Protein AF-A0A133UY51-F1 (afdb_monomer_lite)

Organism: NCBI:txid1698271

Radius of gyration: 16.52 Å; chains: 1; bounding box: 30×21×53 Å

pLDDT: mean 89.0, std 8.2, range [62.28, 96.12]

Sequence (79 aa):
MEERFLRLRKMIPYLGLIIQLILIFLGLFWINRDTREKGIDRKYYWIWSILLIAALLILGIIGIILTVLGYYLWSRHMY

Secondary structure (DSSP, 8-state):
-HHHHHHHHHHHHHHHHHHHHHHHHHHHHHHHHHHHHTT--HHHHHHHHHHHHHHHHHHHHHHHHHHHHHHHHHHHH--

Foldseek 3Di:
DVVVVVVVVVCVVVVLVVVQVVLLVVLLVVLVVLCVVLVNDVVVSVVLNVQCVVLCVPPNPVRNVVSSVVCVVVSVVVD

Structure (mmCIF, N/CA/C/O backbone):
data_AF-A0A133UY51-F1
#
_entry.id   AF-A0A133UY51-F1
#
loop_
_atom_site.group_PDB
_atom_site.id
_atom_site.type_symbol
_atom_site.label_atom_id
_atom_site.label_alt_id
_atom_site.label_comp_id
_atom_site.label_asym_id
_atom_site.label_entity_id
_atom_site.label_seq_id
_atom_site.pdbx_PDB_ins_code
_atom_site.Cartn_x
_atom_site.Cartn_y
_atom_site.Cartn_z
_atom_site.occupancy
_atom_site.B_iso_or_equiv
_atom_site.auth_seq_id
_atom_site.auth_comp_id
_atom_site.auth_asym_id
_atom_site.auth_atom_id
_atom_site.pdbx_PDB_model_num
ATOM 1 N N . MET A 1 1 ? 15.364 -14.090 -35.382 1.00 62.28 1 MET A N 1
ATOM 2 C CA . MET A 1 1 ? 15.530 -14.449 -33.951 1.00 62.28 1 MET A CA 1
ATOM 3 C C . MET A 1 1 ? 15.546 -13.197 -33.061 1.00 62.28 1 MET A C 1
ATOM 5 O O . MET A 1 1 ? 14.895 -13.204 -32.024 1.00 62.28 1 MET A O 1
ATOM 9 N N . GLU A 1 2 ? 16.167 -12.095 -33.504 1.00 69.31 2 GLU A N 1
ATOM 10 C CA . GLU A 1 2 ? 16.218 -10.801 -32.788 1.00 69.31 2 GLU A CA 1
ATOM 11 C C . GLU A 1 2 ? 14.859 -10.128 -32.537 1.00 69.31 2 GLU A C 1
ATOM 13 O O . GLU A 1 2 ? 14.626 -9.608 -31.447 1.00 69.31 2 GLU A O 1
ATOM 18 N N . GLU A 1 3 ? 13.909 -10.189 -33.478 1.00 76.12 3 GLU A N 1
ATOM 19 C CA . GLU A 1 3 ? 12.594 -9.557 -33.277 1.00 76.12 3 GLU A CA 1
ATOM 20 C C . GLU A 1 3 ? 11.789 -10.141 -32.105 1.00 76.12 3 GLU A C 1
ATOM 22 O O . GLU A 1 3 ? 11.010 -9.428 -31.467 1.00 76.12 3 GLU A O 1
ATOM 27 N N . ARG A 1 4 ? 11.953 -11.439 -31.807 1.00 72.81 4 ARG A N 1
ATOM 28 C CA . ARG A 1 4 ? 11.310 -12.063 -30.637 1.00 72.81 4 ARG A CA 1
ATOM 29 C C . ARG A 1 4 ? 11.931 -11.549 -29.340 1.00 72.81 4 ARG A C 1
ATOM 31 O O . ARG A 1 4 ? 11.202 -11.272 -28.393 1.00 72.81 4 ARG A O 1
ATOM 38 N N . PHE A 1 5 ? 13.248 -11.353 -29.319 1.00 76.00 5 PHE A N 1
ATOM 39 C CA . PHE A 1 5 ? 13.964 -10.791 -28.173 1.00 76.00 5 PHE A CA 1
ATOM 40 C C . PHE A 1 5 ? 13.570 -9.333 -27.901 1.00 76.00 5 PHE A C 1
ATOM 42 O O . PHE A 1 5 ? 13.309 -8.965 -26.757 1.00 76.00 5 PHE A O 1
ATOM 49 N N . LEU A 1 6 ? 13.436 -8.517 -28.950 1.00 73.50 6 LEU A N 1
ATOM 50 C CA . LEU A 1 6 ? 12.967 -7.129 -28.851 1.00 73.50 6 LEU A CA 1
ATOM 51 C C . LEU A 1 6 ? 11.531 -7.021 -28.316 1.00 73.50 6 LEU A C 1
ATOM 53 O O . LEU A 1 6 ? 11.247 -6.138 -27.505 1.00 73.50 6 LEU A O 1
ATOM 57 N N . ARG A 1 7 ? 10.632 -7.930 -28.719 1.00 75.50 7 ARG A N 1
ATOM 58 C CA . ARG A 1 7 ? 9.261 -7.990 -28.183 1.00 75.50 7 ARG A CA 1
ATOM 59 C C . ARG A 1 7 ? 9.238 -8.390 -26.707 1.00 75.50 7 ARG A C 1
ATOM 61 O O . ARG A 1 7 ? 8.592 -7.710 -25.915 1.00 75.50 7 ARG A O 1
ATOM 68 N N . LEU A 1 8 ? 9.995 -9.418 -26.320 1.00 73.00 8 LEU A N 1
ATOM 69 C CA . LEU A 1 8 ? 10.099 -9.851 -24.921 1.00 73.00 8 LEU A CA 1
ATOM 70 C C . LEU A 1 8 ? 10.676 -8.751 -24.022 1.00 73.00 8 LEU A C 1
ATOM 72 O O . LEU A 1 8 ? 10.130 -8.484 -22.954 1.00 73.00 8 LEU A O 1
ATOM 76 N N . ARG A 1 9 ? 11.712 -8.038 -24.484 1.00 73.81 9 ARG A N 1
ATOM 77 C CA . ARG A 1 9 ? 12.306 -6.910 -23.749 1.00 73.81 9 ARG A CA 1
ATOM 78 C C . ARG A 1 9 ? 11.301 -5.790 -23.479 1.00 73.81 9 ARG A C 1
ATOM 80 O O . ARG A 1 9 ? 11.335 -5.193 -22.408 1.00 73.81 9 ARG A O 1
ATOM 87 N N . LYS A 1 10 ? 10.396 -5.525 -24.427 1.00 74.69 10 LYS A N 1
ATOM 88 C CA . LYS A 1 10 ? 9.315 -4.549 -24.245 1.00 74.69 10 LYS A CA 1
ATOM 89 C C . LYS A 1 10 ? 8.232 -5.044 -23.286 1.00 74.69 10 LYS A C 1
ATOM 91 O O . LYS A 1 10 ? 7.657 -4.216 -22.603 1.00 74.69 10 LYS A O 1
ATOM 96 N N . MET A 1 11 ? 7.967 -6.349 -23.192 1.00 76.94 11 MET A N 1
ATOM 97 C CA . MET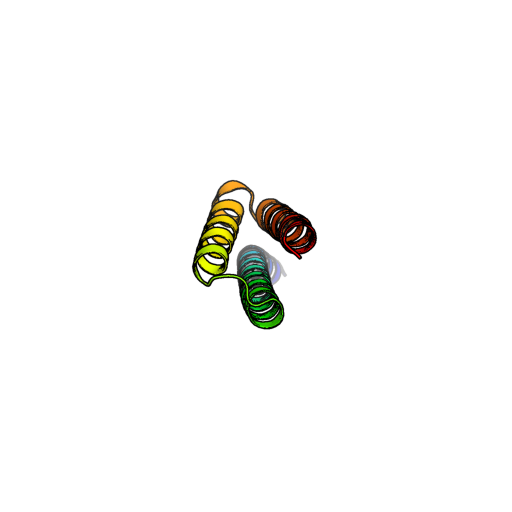 A 1 11 ? 6.922 -6.910 -22.314 1.00 76.94 11 MET A CA 1
ATOM 98 C C . MET A 1 11 ? 7.294 -6.924 -20.820 1.00 76.94 11 MET A C 1
ATOM 100 O O . MET A 1 11 ? 6.422 -6.759 -19.969 1.00 76.94 11 MET A O 1
ATOM 104 N N . ILE A 1 12 ? 8.581 -7.080 -20.496 1.00 78.62 12 ILE A N 1
ATOM 105 C CA . ILE A 1 12 ? 9.110 -7.133 -19.118 1.00 78.62 12 ILE A CA 1
ATOM 106 C C . ILE A 1 12 ? 8.663 -5.959 -18.214 1.00 78.62 12 ILE A C 1
ATOM 108 O O . ILE A 1 12 ? 8.198 -6.232 -17.106 1.00 78.62 12 ILE A O 1
ATOM 112 N N . PRO A 1 13 ? 8.740 -4.675 -18.622 1.00 78.38 13 PRO A N 1
ATOM 113 C CA . PRO A 1 13 ? 8.290 -3.570 -17.769 1.00 78.38 13 PRO A CA 1
ATOM 114 C C . PRO A 1 13 ? 6.787 -3.619 -17.454 1.00 78.38 13 PRO A C 1
ATOM 116 O O . PRO A 1 13 ? 6.385 -3.274 -16.343 1.00 78.38 13 PRO A O 1
ATOM 119 N N . TYR A 1 14 ? 5.953 -4.101 -18.381 1.00 85.06 14 TYR A N 1
ATOM 120 C CA . TYR A 1 14 ? 4.511 -4.233 -18.146 1.00 85.06 14 TYR A CA 1
ATOM 121 C C . TYR A 1 14 ? 4.194 -5.336 -17.134 1.00 85.06 14 TYR A C 1
ATOM 123 O O . TYR A 1 14 ? 3.306 -5.163 -16.305 1.00 85.06 14 TYR A O 1
ATOM 131 N N . LEU A 1 15 ? 4.952 -6.439 -17.147 1.00 86.19 15 LEU A N 1
ATOM 132 C CA . LEU A 1 15 ? 4.829 -7.490 -16.132 1.00 86.19 15 LEU A CA 1
ATOM 133 C C . LEU A 1 15 ? 5.122 -6.951 -14.727 1.00 86.19 15 LEU A C 1
ATOM 135 O O . LEU A 1 15 ? 4.381 -7.252 -13.794 1.00 86.19 15 LEU A O 1
ATOM 139 N N . GLY A 1 16 ? 6.148 -6.106 -14.582 1.00 85.81 16 GLY A N 1
ATOM 140 C CA . GLY A 1 16 ? 6.463 -5.454 -13.308 1.00 85.81 16 GLY A CA 1
ATOM 141 C C . GLY A 1 16 ? 5.313 -4.591 -12.780 1.00 85.81 16 GLY A C 1
ATOM 142 O O . GLY A 1 16 ? 4.951 -4.696 -11.609 1.00 85.81 16 GLY A O 1
ATOM 143 N N . LEU A 1 17 ? 4.688 -3.795 -13.653 1.00 86.06 17 LEU A N 1
ATOM 144 C CA . LEU A 1 17 ? 3.530 -2.966 -13.297 1.00 86.06 17 LEU A CA 1
ATOM 145 C C . LEU A 1 17 ? 2.309 -3.805 -12.902 1.00 86.06 17 LEU A C 1
ATOM 147 O O . LEU A 1 17 ? 1.642 -3.494 -11.918 1.00 86.06 17 LEU A O 1
ATOM 151 N N . ILE A 1 18 ? 2.036 -4.894 -13.627 1.00 90.81 18 ILE A N 1
ATOM 152 C CA . ILE A 1 18 ? 0.933 -5.810 -13.301 1.00 90.81 18 ILE A CA 1
ATOM 153 C C . ILE A 1 18 ? 1.140 -6.417 -11.910 1.00 90.81 18 ILE A C 1
ATOM 155 O O . ILE A 1 18 ? 0.211 -6.430 -11.104 1.00 90.81 18 ILE A O 1
ATOM 159 N N . ILE A 1 19 ? 2.359 -6.864 -11.593 1.00 90.38 19 ILE A N 1
ATOM 160 C CA . ILE A 1 19 ? 2.684 -7.417 -10.272 1.00 90.38 19 ILE A CA 1
ATOM 161 C C . ILE A 1 19 ? 2.462 -6.368 -9.176 1.00 90.38 19 ILE A C 1
ATOM 163 O O . ILE A 1 19 ? 1.847 -6.672 -8.157 1.00 90.38 19 ILE A O 1
ATOM 167 N N . GLN A 1 20 ? 2.902 -5.126 -9.387 1.00 88.00 20 GLN A N 1
ATOM 168 C CA . GLN A 1 20 ? 2.695 -4.040 -8.422 1.00 88.00 20 GLN A CA 1
ATOM 169 C C . GLN A 1 20 ? 1.209 -3.753 -8.179 1.00 88.00 20 GLN A C 1
ATOM 171 O O . GLN A 1 20 ? 0.795 -3.611 -7.028 1.00 88.00 20 GLN A O 1
ATOM 176 N N . LEU A 1 21 ? 0.397 -3.721 -9.238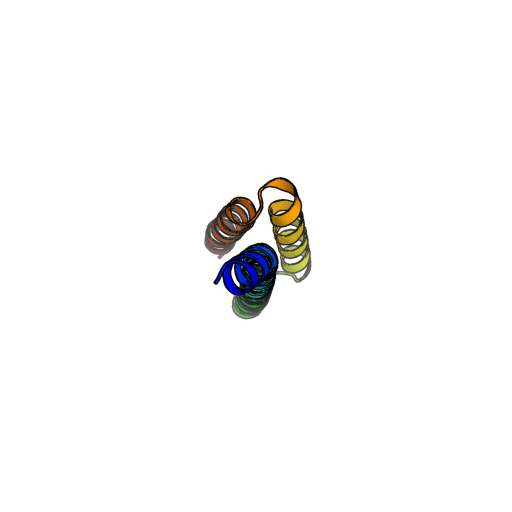 1.00 89.88 21 LEU A N 1
ATOM 177 C CA . LEU A 1 21 ? -1.050 -3.522 -9.129 1.00 89.88 21 LEU A CA 1
ATOM 178 C C . LEU A 1 21 ? -1.728 -4.659 -8.358 1.00 89.88 21 LEU A C 1
ATOM 180 O O . LEU A 1 21 ? -2.555 -4.395 -7.486 1.00 89.88 21 LEU A O 1
ATOM 184 N N . ILE A 1 22 ? -1.349 -5.910 -8.632 1.00 93.62 22 ILE A N 1
ATOM 185 C CA . ILE A 1 22 ? -1.869 -7.081 -7.912 1.00 93.62 22 ILE A CA 1
ATOM 186 C C . ILE A 1 22 ? -1.505 -7.002 -6.425 1.00 93.62 22 ILE A C 1
ATOM 188 O O . ILE A 1 22 ? -2.361 -7.234 -5.573 1.00 93.62 22 ILE A O 1
ATOM 192 N N . LEU A 1 23 ? -0.261 -6.639 -6.100 1.00 91.81 23 LEU A N 1
ATOM 193 C CA . LEU A 1 23 ? 0.192 -6.507 -4.714 1.00 91.81 23 LEU A CA 1
ATOM 194 C C . LEU A 1 23 ? -0.533 -5.385 -3.966 1.00 91.81 23 LEU A C 1
ATOM 196 O O . LEU A 1 23 ? -0.925 -5.587 -2.817 1.00 91.81 23 LEU A O 1
ATOM 200 N N . ILE A 1 24 ? -0.769 -4.236 -4.610 1.00 92.62 24 ILE A N 1
ATOM 201 C CA . ILE A 1 24 ? -1.603 -3.176 -4.027 1.00 92.62 24 ILE A CA 1
ATOM 202 C C . ILE A 1 24 ? -3.009 -3.692 -3.768 1.00 92.62 24 ILE A C 1
ATOM 204 O O . ILE A 1 24 ? -3.533 -3.503 -2.673 1.00 92.62 24 ILE A O 1
ATOM 208 N N . PHE A 1 25 ? -3.620 -4.344 -4.754 1.00 93.94 25 PHE A N 1
ATOM 209 C CA . PHE A 1 25 ? -4.988 -4.823 -4.623 1.00 93.94 25 PHE A CA 1
ATOM 210 C C . PHE A 1 25 ? -5.121 -5.823 -3.470 1.00 93.94 25 PHE A C 1
ATOM 212 O O . PHE A 1 25 ? -6.024 -5.693 -2.645 1.00 93.94 25 PHE A O 1
ATOM 219 N N . LEU A 1 26 ? -4.181 -6.768 -3.362 1.00 95.06 26 LEU A N 1
ATOM 220 C CA . LEU A 1 26 ? -4.107 -7.715 -2.250 1.00 95.06 26 LEU A CA 1
ATOM 221 C C . LEU A 1 26 ? -3.907 -7.006 -0.907 1.00 95.06 26 LEU A C 1
ATOM 223 O O . LEU A 1 26 ? -4.603 -7.332 0.053 1.00 95.06 26 LEU A O 1
ATOM 227 N N . GLY A 1 27 ? -3.007 -6.021 -0.842 1.00 93.19 27 GLY A N 1
ATOM 228 C CA . GLY A 1 27 ? -2.763 -5.235 0.367 1.00 93.19 27 GLY A CA 1
ATOM 229 C C . GLY A 1 27 ? -4.011 -4.482 0.832 1.00 93.19 27 GLY A C 1
ATOM 230 O O . GLY A 1 27 ? -4.415 -4.615 1.984 1.00 93.19 27 GLY A O 1
ATOM 231 N N . LEU A 1 28 ? -4.677 -3.757 -0.070 1.00 94.81 28 LEU A N 1
ATOM 232 C CA . LEU A 1 28 ? -5.919 -3.035 0.225 1.00 94.81 28 LEU A CA 1
ATOM 233 C C . LEU A 1 28 ? -7.046 -3.983 0.642 1.00 94.81 28 LEU A C 1
ATOM 235 O O . LEU A 1 28 ? -7.750 -3.715 1.616 1.00 94.81 28 LEU A O 1
ATOM 239 N N . PHE A 1 29 ? -7.210 -5.099 -0.072 1.00 95.69 29 PHE A N 1
ATOM 240 C CA . PHE A 1 29 ? -8.216 -6.106 0.251 1.00 95.69 29 PHE A CA 1
ATOM 241 C C . PHE A 1 29 ? -7.995 -6.688 1.649 1.00 95.69 29 PHE A C 1
ATOM 243 O O . PHE A 1 29 ? -8.943 -6.802 2.427 1.00 95.69 29 PHE A O 1
ATOM 250 N N . TRP A 1 30 ? -6.747 -7.014 1.986 1.00 94.56 30 TRP A N 1
ATOM 251 C CA . TRP A 1 30 ? -6.394 -7.562 3.287 1.00 94.56 30 TRP A CA 1
ATOM 252 C C . TRP A 1 30 ? -6.605 -6.551 4.421 1.00 94.56 30 TRP A C 1
ATOM 254 O O . TRP A 1 30 ? -7.259 -6.893 5.402 1.00 94.56 30 TRP A O 1
ATOM 264 N N . ILE A 1 31 ? -6.176 -5.292 4.259 1.00 93.38 31 ILE A N 1
ATOM 265 C CA . ILE A 1 31 ? -6.429 -4.214 5.237 1.00 93.38 31 ILE A CA 1
ATOM 266 C C . ILE A 1 31 ? -7.939 -4.000 5.421 1.00 93.38 31 ILE A C 1
ATOM 268 O O . ILE A 1 31 ? -8.426 -3.876 6.544 1.00 93.38 31 ILE A O 1
ATOM 272 N N . ASN A 1 32 ? -8.718 -3.977 4.335 1.00 94.56 32 ASN A N 1
ATOM 273 C CA . ASN A 1 32 ? -10.174 -3.840 4.419 1.00 94.56 32 ASN A CA 1
ATOM 274 C C . ASN A 1 32 ? -10.813 -5.011 5.176 1.00 94.56 32 ASN A C 1
ATOM 276 O O . ASN A 1 32 ? -11.725 -4.818 5.975 1.00 94.56 32 ASN A O 1
ATOM 280 N N . ARG A 1 33 ? -10.347 -6.236 4.928 1.00 94.56 33 ARG A N 1
ATOM 281 C CA . ARG A 1 33 ? -10.836 -7.421 5.628 1.00 94.56 33 ARG A CA 1
ATOM 282 C C . ARG A 1 33 ? -10.489 -7.370 7.119 1.00 94.56 33 ARG A C 1
ATOM 284 O O . ARG A 1 33 ? -11.394 -7.502 7.934 1.00 94.56 33 ARG A O 1
ATOM 291 N N . ASP A 1 34 ? -9.225 -7.129 7.459 1.00 93.31 34 ASP A N 1
ATOM 292 C CA . ASP A 1 34 ? -8.734 -7.104 8.844 1.00 93.31 34 ASP A CA 1
ATOM 293 C C . ASP A 1 34 ? -9.396 -5.983 9.661 1.00 93.31 34 ASP A C 1
ATOM 295 O O . ASP A 1 34 ? -9.883 -6.222 10.765 1.00 93.31 34 ASP A O 1
ATOM 299 N N . THR A 1 35 ? -9.541 -4.782 9.085 1.00 92.62 35 THR A N 1
ATOM 300 C CA . THR A 1 35 ? -10.270 -3.686 9.748 1.00 92.62 35 THR A CA 1
ATOM 301 C C . THR A 1 35 ? -11.735 -4.022 10.019 1.00 92.62 35 THR A C 1
ATOM 303 O O . THR A 1 35 ? -12.239 -3.685 11.090 1.00 92.62 35 THR A O 1
ATOM 306 N N . ARG A 1 36 ? -12.421 -4.712 9.097 1.00 91.88 36 ARG A N 1
ATOM 307 C CA . ARG A 1 36 ? -13.814 -5.144 9.299 1.00 91.88 36 ARG A CA 1
ATOM 308 C C . ARG A 1 36 ? -13.934 -6.256 10.337 1.00 91.88 36 ARG A C 1
ATOM 310 O O . ARG A 1 36 ? -14.860 -6.207 11.137 1.00 91.88 36 ARG A O 1
ATOM 317 N N . GLU A 1 37 ? -13.022 -7.226 10.335 1.00 92.44 37 GLU A N 1
ATOM 318 C CA . GLU A 1 37 ? -13.017 -8.336 11.299 1.00 92.44 37 GLU A CA 1
ATOM 319 C C . GLU A 1 37 ? -12.729 -7.850 12.729 1.00 92.44 37 GLU A C 1
ATOM 321 O O . GLU A 1 37 ? -13.369 -8.312 13.669 1.00 92.44 37 GLU A O 1
ATOM 326 N N . LYS A 1 38 ? -11.828 -6.874 12.900 1.00 90.12 38 LYS A N 1
ATOM 327 C CA . LYS A 1 38 ? -11.451 -6.324 14.216 1.00 90.12 38 LYS A CA 1
ATOM 328 C C . LYS A 1 38 ? -12.308 -5.145 14.686 1.00 90.12 38 LYS A C 1
ATOM 330 O O . LYS A 1 38 ? -12.080 -4.629 15.776 1.00 90.12 38 LYS A O 1
ATOM 335 N N . GLY A 1 39 ? -13.261 -4.680 13.875 1.00 90.25 39 GLY A N 1
ATOM 336 C CA . GLY A 1 39 ? -14.069 -3.498 14.195 1.00 90.25 39 GLY A CA 1
ATOM 337 C C . GLY A 1 39 ? -13.261 -2.194 14.267 1.00 90.25 39 GLY A C 1
ATOM 338 O O . GLY A 1 39 ? -13.643 -1.272 14.982 1.00 90.25 39 GLY A O 1
ATOM 339 N N . ILE A 1 40 ? -12.137 -2.110 13.548 1.00 89.31 40 ILE A N 1
ATOM 340 C CA . ILE A 1 40 ? -11.295 -0.908 13.494 1.00 89.31 40 ILE A CA 1
ATOM 341 C C . ILE A 1 40 ? -12.028 0.188 12.709 1.00 89.31 40 ILE A C 1
ATOM 343 O O . ILE A 1 40 ? -12.578 -0.063 11.634 1.00 89.31 40 ILE A O 1
ATOM 347 N N . ASP A 1 41 ? -11.976 1.429 13.205 1.00 90.69 41 ASP A N 1
ATOM 348 C CA . ASP A 1 41 ? -12.574 2.579 12.524 1.00 90.69 41 ASP A CA 1
ATOM 349 C C . ASP A 1 41 ? -12.116 2.691 11.063 1.00 90.69 41 ASP A C 1
ATOM 351 O O . ASP A 1 41 ? -10.922 2.654 10.739 1.00 90.69 41 ASP A O 1
ATOM 355 N N . ARG A 1 42 ? -13.070 2.993 10.176 1.00 90.00 42 ARG A N 1
ATOM 356 C CA . ARG A 1 42 ? -12.832 3.168 8.734 1.00 90.00 42 ARG A CA 1
ATOM 357 C C . ARG A 1 42 ? -11.780 4.239 8.409 1.00 90.00 42 ARG A C 1
ATOM 359 O O . ARG A 1 42 ? -11.169 4.190 7.344 1.00 90.00 42 ARG A O 1
ATOM 366 N N . LYS A 1 43 ? -11.530 5.189 9.317 1.00 92.25 43 LYS A N 1
ATOM 367 C CA . LYS A 1 43 ? -10.460 6.193 9.181 1.00 92.25 43 LYS A CA 1
ATOM 368 C C . LYS A 1 43 ? -9.075 5.545 9.065 1.00 92.25 43 LYS A C 1
ATOM 370 O O . LYS A 1 43 ? -8.276 5.969 8.236 1.00 92.25 43 LYS A O 1
ATOM 375 N N . TYR A 1 44 ? -8.811 4.478 9.823 1.00 91.31 44 TYR A N 1
ATOM 376 C CA . TYR A 1 44 ? -7.520 3.794 9.791 1.00 91.31 44 TYR A CA 1
ATOM 377 C C . TYR A 1 44 ? -7.337 2.993 8.504 1.00 91.31 44 TYR A C 1
ATOM 379 O O . TYR A 1 44 ? -6.241 2.994 7.955 1.00 91.31 44 TYR A O 1
ATOM 387 N N . TYR A 1 45 ? -8.408 2.399 7.965 1.00 92.75 45 TYR A N 1
ATOM 388 C CA . TYR A 1 45 ? -8.374 1.797 6.629 1.00 92.75 45 TYR A CA 1
ATOM 389 C C . TYR A 1 45 ? -7.881 2.805 5.579 1.00 92.75 45 TYR A C 1
ATOM 391 O O . TYR A 1 45 ? -6.978 2.495 4.802 1.00 92.75 45 TYR A O 1
ATOM 399 N N . TRP A 1 46 ? -8.424 4.027 5.581 1.00 94.81 46 TRP A N 1
ATOM 400 C CA . TRP A 1 46 ? -8.020 5.065 4.631 1.00 94.81 46 TRP A CA 1
ATOM 401 C C . TRP A 1 46 ? -6.577 5.525 4.833 1.00 94.81 46 TRP A C 1
ATOM 403 O O . TRP A 1 46 ? -5.845 5.628 3.852 1.00 94.81 46 TRP A O 1
ATOM 413 N N . ILE A 1 47 ? -6.146 5.740 6.080 1.00 95.81 47 ILE A N 1
ATOM 414 C CA . ILE A 1 47 ? -4.759 6.121 6.394 1.00 95.81 47 ILE A CA 1
ATOM 415 C C . ILE A 1 47 ? -3.782 5.075 5.847 1.00 95.81 47 ILE A C 1
ATOM 417 O O . ILE A 1 47 ? -2.857 5.416 5.111 1.00 95.81 47 ILE A O 1
ATOM 421 N N . TRP A 1 48 ? -4.016 3.795 6.144 1.00 95.81 48 TRP A N 1
ATOM 422 C CA . TRP A 1 48 ? -3.142 2.714 5.691 1.00 95.81 48 TRP A CA 1
ATOM 423 C C . TRP A 1 48 ? -3.209 2.480 4.180 1.00 95.81 48 TRP A C 1
ATOM 425 O O . TRP A 1 48 ? -2.189 2.175 3.569 1.00 95.81 48 TRP A O 1
ATOM 435 N N . SER A 1 49 ? -4.366 2.705 3.554 1.00 94.50 49 SER A N 1
ATOM 436 C CA . SER A 1 49 ? -4.509 2.654 2.093 1.00 94.50 49 SER A CA 1
ATOM 437 C C . SER A 1 49 ? -3.701 3.753 1.397 1.00 94.50 49 SER A C 1
ATOM 439 O O . SER A 1 49 ? -3.017 3.487 0.410 1.00 94.50 49 SER A O 1
ATOM 441 N N . ILE A 1 50 ? -3.740 4.982 1.923 1.00 95.81 50 ILE A N 1
ATOM 442 C CA . ILE A 1 50 ? -2.957 6.109 1.397 1.00 95.81 50 ILE A CA 1
ATOM 443 C C . ILE A 1 50 ? -1.461 5.845 1.582 1.00 95.81 50 ILE A C 1
ATOM 445 O O . ILE A 1 50 ? -0.693 6.032 0.639 1.00 95.81 50 ILE A O 1
ATOM 449 N N . LEU A 1 51 ? -1.051 5.358 2.759 1.00 95.94 51 LEU A N 1
ATOM 450 C CA . LEU A 1 51 ? 0.338 4.972 3.020 1.00 95.94 51 LEU A CA 1
ATOM 451 C C . LEU A 1 51 ? 0.818 3.888 2.053 1.00 95.94 51 LEU A C 1
ATOM 453 O O . LEU A 1 51 ? 1.924 3.996 1.536 1.00 95.94 51 LEU A O 1
ATOM 457 N N . LEU A 1 52 ? -0.015 2.887 1.753 1.00 94.88 52 LEU A N 1
ATOM 458 C CA . LEU A 1 52 ? 0.331 1.805 0.829 1.00 94.88 52 LEU A CA 1
ATOM 459 C C . LEU A 1 52 ? 0.603 2.332 -0.586 1.00 94.88 52 LEU A C 1
ATOM 461 O O . LEU A 1 52 ? 1.590 1.948 -1.215 1.00 94.88 52 LEU A O 1
ATOM 465 N N . ILE A 1 53 ? -0.247 3.241 -1.071 1.00 93.81 53 ILE A N 1
ATOM 466 C CA . ILE A 1 53 ? -0.083 3.877 -2.384 1.00 93.81 53 ILE A CA 1
ATOM 467 C C . ILE A 1 53 ? 1.165 4.770 -2.391 1.00 93.81 53 ILE A C 1
ATOM 469 O O . ILE A 1 53 ? 1.979 4.676 -3.308 1.00 93.81 53 ILE A O 1
ATOM 473 N N . ALA A 1 54 ? 1.355 5.598 -1.361 1.00 94.81 54 ALA A N 1
ATOM 474 C CA . ALA A 1 54 ? 2.522 6.472 -1.248 1.00 94.81 54 ALA A CA 1
ATOM 475 C C . ALA A 1 54 ? 3.835 5.670 -1.194 1.00 94.81 54 ALA A C 1
ATOM 477 O O . A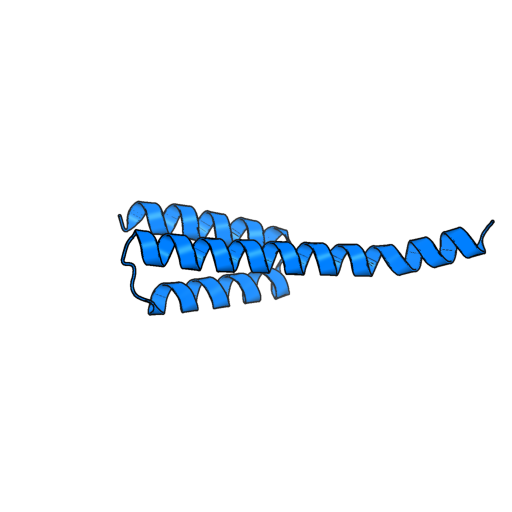LA A 1 54 ? 4.807 6.014 -1.867 1.00 94.81 54 ALA A O 1
ATOM 478 N N . ALA A 1 55 ? 3.854 4.562 -0.451 1.00 94.75 55 ALA A N 1
ATOM 479 C CA . ALA A 1 55 ? 5.015 3.694 -0.342 1.00 94.75 55 ALA A CA 1
ATOM 480 C C . ALA A 1 55 ? 5.359 3.008 -1.670 1.00 94.75 55 ALA A C 1
ATOM 482 O O . ALA A 1 55 ? 6.543 2.895 -1.990 1.00 94.75 55 ALA A O 1
ATOM 483 N N . LEU A 1 56 ? 4.359 2.613 -2.475 1.00 92.69 56 LEU A N 1
ATOM 484 C CA . LEU A 1 56 ? 4.616 2.134 -3.836 1.00 92.69 56 LEU A CA 1
ATOM 485 C C . LEU A 1 56 ? 5.297 3.221 -4.681 1.00 92.69 56 LEU A C 1
ATOM 487 O O . LEU A 1 56 ? 6.273 2.927 -5.365 1.00 92.69 56 LEU A O 1
ATOM 491 N N . LEU A 1 57 ? 4.799 4.460 -4.647 1.00 91.50 57 LEU A N 1
ATOM 492 C CA . LEU A 1 57 ? 5.321 5.540 -5.492 1.00 91.50 57 LEU A CA 1
ATOM 493 C C . LEU A 1 57 ? 6.770 5.921 -5.150 1.00 91.50 57 LEU A C 1
ATOM 495 O O . LEU A 1 57 ? 7.525 6.283 -6.048 1.00 91.50 57 LEU A O 1
ATOM 499 N N . ILE A 1 58 ? 7.161 5.831 -3.874 1.00 94.12 58 ILE A N 1
ATOM 500 C CA . ILE A 1 58 ? 8.498 6.234 -3.406 1.00 94.12 58 ILE A CA 1
ATOM 501 C C . ILE A 1 58 ? 9.492 5.065 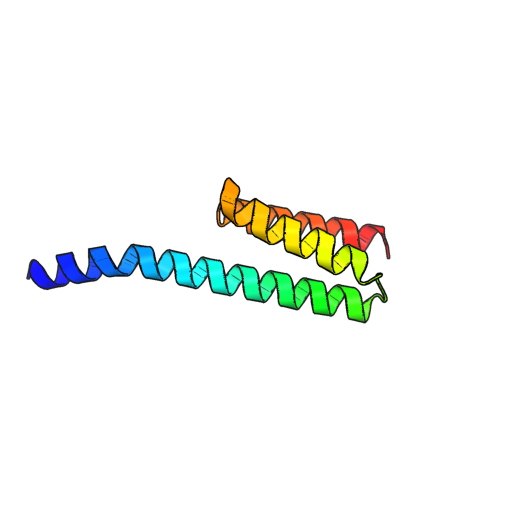-3.444 1.00 94.12 58 ILE A C 1
ATOM 503 O O . ILE A 1 58 ? 10.631 5.233 -3.873 1.00 94.12 58 ILE A O 1
ATOM 507 N N . LEU A 1 59 ? 9.082 3.882 -2.974 1.00 92.88 59 LEU A N 1
ATOM 508 C CA . LEU A 1 59 ? 9.972 2.742 -2.703 1.00 92.88 59 LEU A CA 1
ATOM 509 C C . LEU A 1 59 ? 9.632 1.491 -3.532 1.00 92.88 59 LEU A C 1
ATOM 511 O O . LEU A 1 59 ? 10.267 0.445 -3.374 1.00 92.88 59 LEU A O 1
ATOM 515 N N . GLY A 1 60 ? 8.622 1.555 -4.401 1.00 90.62 60 GLY A N 1
ATOM 516 C CA . GLY A 1 60 ? 8.184 0.424 -5.212 1.00 90.62 60 GLY A CA 1
ATOM 517 C C . GLY A 1 60 ? 7.673 -0.744 -4.366 1.00 90.62 60 GLY A C 1
ATOM 518 O O . GLY A 1 60 ? 6.987 -0.575 -3.358 1.00 90.62 60 GLY A O 1
ATOM 519 N N . ILE A 1 61 ? 8.028 -1.964 -4.777 1.00 89.50 61 ILE A N 1
ATOM 520 C CA . ILE A 1 61 ? 7.599 -3.205 -4.110 1.00 89.50 61 ILE A CA 1
ATOM 521 C C . ILE A 1 61 ? 8.073 -3.255 -2.650 1.00 89.50 61 ILE A C 1
ATOM 523 O O . ILE A 1 61 ? 7.336 -3.720 -1.783 1.00 89.50 61 ILE A O 1
ATOM 527 N N . ILE A 1 62 ? 9.270 -2.737 -2.360 1.00 92.69 62 ILE A N 1
ATOM 528 C CA . ILE A 1 62 ? 9.817 -2.706 -0.996 1.00 92.69 62 ILE A CA 1
ATOM 529 C C . ILE A 1 62 ? 8.919 -1.858 -0.086 1.00 92.69 62 ILE A C 1
ATOM 531 O O . ILE A 1 62 ? 8.624 -2.262 1.038 1.00 92.69 62 ILE A O 1
ATOM 535 N N . GLY A 1 63 ? 8.413 -0.729 -0.589 1.00 9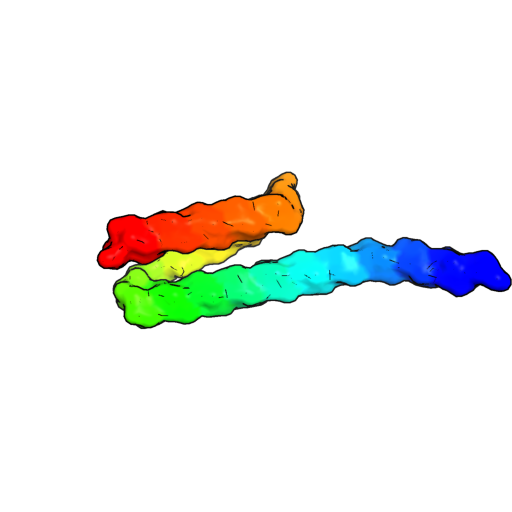4.31 63 GLY A N 1
ATOM 536 C CA . GLY A 1 63 ? 7.475 0.122 0.142 1.00 94.31 63 GLY A CA 1
ATOM 537 C C . GLY A 1 63 ? 6.168 -0.583 0.492 1.00 94.31 63 GLY A C 1
ATOM 538 O O . GLY A 1 63 ? 5.689 -0.465 1.622 1.00 94.31 63 GLY A O 1
ATOM 539 N N . ILE A 1 64 ? 5.618 -1.364 -0.444 1.00 92.00 64 ILE A N 1
ATOM 540 C CA . ILE A 1 64 ? 4.416 -2.175 -0.200 1.00 92.00 64 ILE A CA 1
ATOM 541 C C . ILE A 1 64 ? 4.667 -3.157 0.946 1.00 92.00 64 ILE A C 1
ATOM 543 O O . ILE A 1 64 ? 3.882 -3.201 1.891 1.00 92.00 64 ILE A O 1
ATOM 547 N N . ILE A 1 65 ? 5.773 -3.907 0.894 1.00 93.31 65 ILE A N 1
ATOM 548 C CA . ILE A 1 65 ? 6.116 -4.908 1.914 1.00 93.31 65 ILE A CA 1
ATOM 549 C C . ILE A 1 65 ? 6.232 -4.252 3.294 1.00 93.31 65 ILE A C 1
ATOM 551 O O . ILE A 1 65 ? 5.606 -4.716 4.248 1.00 93.31 65 ILE A O 1
ATOM 555 N N . LEU A 1 66 ? 6.980 -3.150 3.398 1.00 95.56 66 LEU A N 1
ATOM 556 C CA . LEU A 1 66 ? 7.155 -2.427 4.659 1.00 95.56 66 LEU A CA 1
ATOM 557 C C . LEU A 1 66 ? 5.830 -1.892 5.207 1.00 95.56 66 LEU A C 1
ATOM 559 O O . LEU A 1 66 ? 5.583 -1.983 6.407 1.00 95.56 66 LEU A O 1
ATOM 563 N N . THR A 1 67 ? 4.958 -1.377 4.341 1.00 96.12 67 THR A N 1
ATOM 564 C CA . THR A 1 67 ? 3.665 -0.830 4.767 1.00 96.12 67 THR A CA 1
ATOM 565 C C . THR A 1 67 ? 2.723 -1.923 5.258 1.00 96.12 67 THR A C 1
ATOM 567 O O . THR A 1 67 ? 2.086 -1.760 6.295 1.00 96.12 67 THR A O 1
ATOM 570 N N . VAL A 1 68 ? 2.663 -3.059 4.558 1.00 94.19 68 VAL A N 1
ATOM 571 C CA . VAL A 1 68 ? 1.853 -4.217 4.966 1.00 94.19 68 VAL A CA 1
ATOM 572 C C . VAL A 1 68 ? 2.348 -4.784 6.299 1.00 94.19 68 VAL A C 1
ATOM 574 O O . VAL A 1 68 ? 1.535 -5.061 7.179 1.00 94.19 68 VAL A O 1
ATOM 577 N N . LEU A 1 69 ? 3.667 -4.903 6.489 1.00 95.00 69 LEU A N 1
ATOM 578 C CA . LEU A 1 69 ? 4.251 -5.332 7.764 1.00 95.00 69 LEU A CA 1
ATOM 579 C C . LEU A 1 69 ? 3.977 -4.328 8.889 1.00 95.00 69 LEU A C 1
ATOM 581 O O . LEU A 1 69 ? 3.601 -4.727 9.989 1.00 95.00 69 LEU A O 1
ATOM 585 N N . GLY A 1 70 ? 4.119 -3.030 8.614 1.00 95.88 70 GLY A N 1
ATOM 586 C CA . GLY A 1 70 ? 3.804 -1.968 9.567 1.00 95.88 70 GLY A CA 1
ATOM 587 C C . GLY A 1 70 ? 2.340 -2.010 10.003 1.00 95.88 70 GLY A C 1
ATOM 588 O O . GLY A 1 70 ? 2.055 -1.966 11.200 1.00 95.88 70 GLY A O 1
ATOM 589 N N . TYR A 1 71 ? 1.422 -2.185 9.050 1.00 95.19 71 TYR A N 1
ATOM 590 C CA . TYR A 1 71 ? 0.005 -2.372 9.344 1.00 95.19 71 TYR A CA 1
ATOM 591 C C . TYR A 1 71 ? -0.231 -3.629 10.179 1.00 95.19 71 TYR A C 1
ATOM 593 O O . TYR A 1 71 ? -0.950 -3.568 11.172 1.00 95.19 71 TYR A O 1
ATOM 601 N N . TYR A 1 72 ? 0.391 -4.757 9.820 1.00 94.00 72 TYR A N 1
ATOM 602 C CA . TYR A 1 72 ? 0.249 -6.008 10.562 1.00 94.00 72 TYR A CA 1
ATOM 603 C C . TYR A 1 72 ? 0.621 -5.831 12.037 1.00 94.00 72 TYR A C 1
ATOM 605 O O . TYR A 1 72 ? -0.184 -6.150 12.912 1.00 94.00 72 TYR A O 1
ATOM 613 N N . LEU A 1 73 ? 1.799 -5.263 12.309 1.00 95.06 73 LEU A N 1
ATOM 614 C CA . LEU A 1 73 ? 2.279 -5.015 13.669 1.00 95.06 73 LEU A CA 1
ATOM 615 C C . LEU A 1 73 ? 1.368 -4.040 14.423 1.00 95.06 73 LEU A C 1
ATOM 617 O O . LEU A 1 73 ? 0.993 -4.303 15.563 1.00 95.06 73 LEU A O 1
ATOM 621 N N . TRP A 1 74 ? 0.959 -2.949 13.777 1.00 95.31 74 TRP A N 1
ATOM 622 C CA . TRP A 1 74 ? 0.062 -1.962 14.375 1.00 95.31 7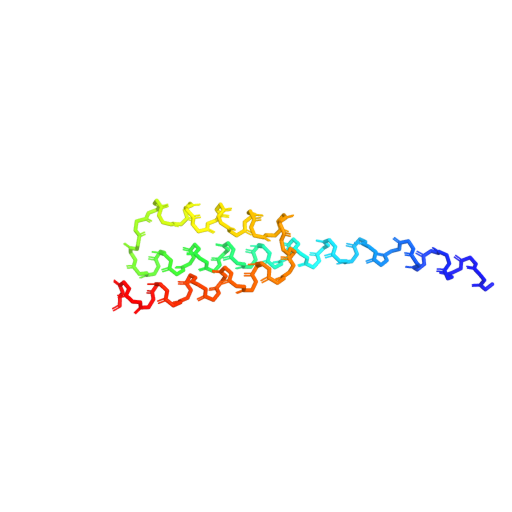4 TRP A CA 1
ATOM 623 C C . TRP A 1 74 ? -1.319 -2.549 14.704 1.00 95.31 74 TRP A C 1
ATOM 625 O O . TRP A 1 74 ? -1.822 -2.381 15.814 1.00 95.31 74 TRP A O 1
ATOM 635 N N . SER A 1 75 ? -1.907 -3.302 13.773 1.00 91.81 75 SER A N 1
ATOM 636 C CA . SER A 1 75 ? -3.225 -3.933 13.923 1.00 91.81 75 SER A CA 1
ATOM 637 C C . SER A 1 75 ? -3.261 -5.014 15.010 1.00 91.81 75 SER A C 1
ATOM 639 O O . SER A 1 75 ? -4.340 -5.365 15.475 1.00 91.81 75 SER A O 1
ATOM 641 N N . ARG A 1 76 ? -2.098 -5.577 15.366 1.00 90.50 76 ARG A N 1
ATOM 642 C CA . ARG A 1 76 ? -1.897 -6.542 16.458 1.00 90.50 76 ARG A CA 1
ATOM 643 C C . ARG A 1 76 ? -1.614 -5.879 17.800 1.00 90.50 76 ARG A C 1
ATOM 645 O O . ARG A 1 76 ? -1.705 -6.533 18.824 1.00 90.50 76 ARG A O 1
ATOM 652 N N . HIS A 1 77 ? -1.185 -4.623 17.797 1.00 89.06 77 HIS A N 1
ATOM 653 C CA . HIS A 1 77 ? -0.989 -3.866 19.028 1.00 89.06 77 HIS A CA 1
ATOM 654 C C . HIS A 1 77 ? -2.293 -3.208 19.494 1.00 89.06 77 HIS A C 1
ATOM 656 O O . HIS A 1 77 ? -2.515 -3.052 20.687 1.00 89.06 77 HIS A O 1
ATOM 662 N N . MET A 1 78 ? -3.155 -2.829 18.546 1.00 78.31 78 MET A N 1
ATOM 663 C CA . MET A 1 78 ? -4.459 -2.220 18.824 1.00 78.31 78 MET A CA 1
ATOM 664 C C . MET A 1 78 ? -5.539 -3.218 19.284 1.00 78.31 78 MET A C 1
ATOM 666 O O . MET A 1 78 ? -6.586 -2.773 19.750 1.00 78.31 78 MET A O 1
ATOM 670 N N . TYR A 1 79 ? -5.313 -4.528 19.128 1.00 62.41 79 TYR A N 1
ATOM 671 C CA . TYR A 1 79 ? -6.245 -5.610 19.468 1.00 62.41 79 TYR A CA 1
ATOM 672 C C . TYR A 1 79 ? -5.476 -6.793 20.051 1.00 62.41 79 TYR A C 1
ATOM 674 O O . TYR A 1 79 ? -5.871 -7.290 21.126 1.00 62.41 79 TYR A O 1
#